Protein AF-A0A937ILA8-F1 (afdb_monomer)

Foldseek 3Di:
DKKWKWWQDPNDIDGPVDIHPDQVVSVVVLVVVLVVCVVVVHHRTDMDIHDDDVPDDDDDDDPPPVPPPDDD

pLDDT: mean 83.81, std 13.25, range [46.59, 95.69]

Mean predicted aligned error: 7.46 Å

Radius of gyration: 14.51 Å; Cα contacts (8 Å, |Δi|>4): 90; chains: 1; bounding box: 36×26×38 Å

Structure (mmCIF, N/CA/C/O backbone):
data_AF-A0A937ILA8-F1
#
_entry.id   AF-A0A937ILA8-F1
#
loop_
_atom_site.group_PDB
_atom_site.id
_atom_site.type_symbol
_atom_site.label_atom_id
_atom_site.label_alt_id
_atom_site.label_comp_id
_atom_site.label_asym_id
_atom_site.label_entity_id
_atom_site.label_seq_id
_atom_site.pdbx_PDB_ins_code
_atom_site.Cartn_x
_atom_site.Cartn_y
_atom_site.Cartn_z
_atom_site.occupancy
_atom_site.B_iso_or_equiv
_atom_site.auth_seq_id
_atom_site.auth_comp_id
_atom_site.auth_asym_id
_atom_site.auth_atom_id
_atom_site.pdbx_PDB_model_num
ATOM 1 N N . MET A 1 1 ? -16.933 2.493 7.957 1.00 82.38 1 MET A N 1
ATOM 2 C CA . MET A 1 1 ? -16.380 2.818 6.629 1.00 82.38 1 MET A CA 1
ATOM 3 C C . MET A 1 1 ? -14.926 2.398 6.660 1.00 82.38 1 MET A C 1
ATOM 5 O O . MET A 1 1 ? -14.304 2.596 7.697 1.00 82.38 1 MET A O 1
ATOM 9 N N . GLU A 1 2 ? -14.435 1.743 5.617 1.00 91.75 2 GLU A N 1
ATOM 10 C CA . GLU A 1 2 ? -13.046 1.270 5.543 1.00 91.75 2 GLU A CA 1
ATOM 11 C C . GLU A 1 2 ? -12.379 1.882 4.313 1.00 91.75 2 GLU A C 1
ATOM 13 O O . GLU A 1 2 ? -13.070 2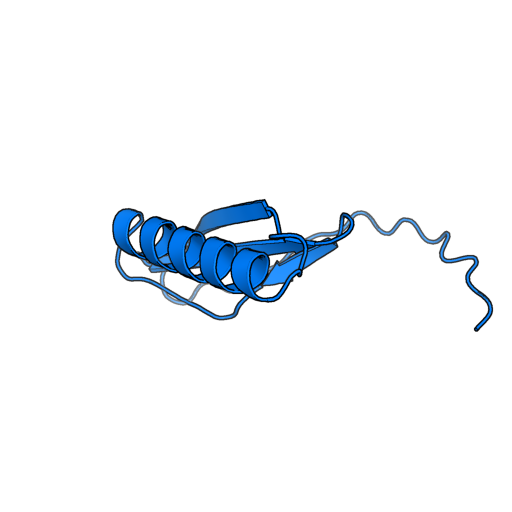.305 3.392 1.00 91.75 2 GLU A O 1
ATOM 18 N N . PHE A 1 3 ? -11.056 1.955 4.304 1.00 93.38 3 PHE A N 1
ATOM 19 C CA . PHE A 1 3 ? -10.267 2.453 3.184 1.00 93.38 3 PHE A CA 1
ATOM 20 C C . PHE A 1 3 ? -9.405 1.317 2.663 1.00 93.38 3 PHE A C 1
ATOM 22 O O . PHE A 1 3 ? -8.633 0.737 3.426 1.00 93.38 3 PHE A O 1
ATOM 29 N N . LEU A 1 4 ? -9.567 0.986 1.388 1.00 92.62 4 LEU A N 1
ATOM 30 C CA . LEU A 1 4 ? -8.766 -0.023 0.713 1.00 92.62 4 LEU A CA 1
ATOM 31 C C . LEU A 1 4 ? -7.587 0.643 0.021 1.00 92.62 4 LEU A C 1
ATOM 33 O O . LEU A 1 4 ? -7.773 1.594 -0.743 1.00 92.62 4 LEU A O 1
ATOM 37 N N . LEU A 1 5 ? -6.397 0.113 0.272 1.00 93.94 5 LEU A N 1
ATOM 38 C CA . LEU A 1 5 ? -5.206 0.496 -0.464 1.00 93.94 5 LEU A CA 1
ATOM 39 C C . LEU A 1 5 ? -5.185 -0.203 -1.826 1.00 93.94 5 LEU A C 1
ATOM 41 O O . LEU A 1 5 ? -5.260 -1.429 -1.919 1.00 93.94 5 LEU A O 1
ATOM 45 N N . ILE A 1 6 ? -5.062 0.593 -2.876 1.00 93.25 6 ILE A N 1
ATOM 46 C CA . ILE A 1 6 ? -4.907 0.143 -4.253 1.00 93.25 6 ILE A CA 1
ATOM 47 C C . ILE A 1 6 ? -3.525 0.540 -4.744 1.00 93.25 6 ILE A C 1
ATOM 49 O O . ILE A 1 6 ? -3.139 1.705 -4.620 1.00 93.25 6 ILE A O 1
ATOM 53 N N . TRP A 1 7 ? -2.823 -0.412 -5.350 1.00 91.88 7 TRP A N 1
ATOM 54 C CA . TRP A 1 7 ? -1.562 -0.168 -6.039 1.00 91.88 7 TRP A CA 1
ATOM 55 C C . TRP A 1 7 ? -1.787 -0.071 -7.543 1.00 91.88 7 TRP A C 1
ATOM 57 O O . TRP A 1 7 ? -2.597 -0.801 -8.109 1.00 91.88 7 TRP A O 1
ATOM 67 N N . VAL A 1 8 ? -1.044 0.814 -8.195 1.00 88.75 8 VAL A N 1
ATOM 68 C CA . VAL A 1 8 ? -0.991 0.930 -9.650 1.00 88.75 8 VAL A CA 1
ATOM 69 C C . VAL A 1 8 ? 0.435 0.634 -10.092 1.00 88.75 8 VAL A C 1
ATOM 71 O O . VAL A 1 8 ? 1.366 1.402 -9.817 1.00 88.75 8 VAL A O 1
ATOM 74 N N . LEU A 1 9 ? 0.603 -0.501 -10.768 1.00 83.31 9 LEU A N 1
ATOM 75 C CA . LEU A 1 9 ? 1.894 -1.020 -11.206 1.00 83.31 9 LEU A CA 1
ATOM 76 C C . LEU A 1 9 ? 1.825 -1.350 -12.697 1.00 83.31 9 LEU A C 1
ATOM 78 O O . LEU A 1 9 ? 0.994 -2.140 -13.124 1.00 83.31 9 LEU A O 1
ATOM 82 N N . GLY A 1 10 ? 2.691 -0.731 -13.503 1.00 77.06 10 GLY A N 1
ATOM 83 C CA . GLY A 1 10 ? 2.775 -1.035 -14.938 1.00 77.06 10 GLY A CA 1
ATOM 84 C C . GLY A 1 10 ? 1.489 -0.768 -15.735 1.00 77.06 10 GLY A C 1
ATOM 85 O O . GLY A 1 10 ? 1.313 -1.346 -16.798 1.00 77.06 10 GLY A O 1
ATOM 86 N N . GLY A 1 11 ? 0.593 0.088 -15.229 1.00 77.94 11 GLY A N 1
ATOM 87 C CA . GLY A 1 11 ? -0.721 0.342 -15.828 1.00 77.94 11 GLY A CA 1
ATOM 88 C C . GLY A 1 11 ? -1.826 -0.616 -15.371 1.00 77.94 11 GLY A C 1
ATOM 89 O O . GLY A 1 11 ? -2.977 -0.402 -15.744 1.00 77.94 11 GLY A O 1
ATOM 90 N N . ASP A 1 12 ? -1.510 -1.616 -14.541 1.00 81.38 12 ASP A N 1
ATOM 91 C CA . ASP A 1 12 ? -2.505 -2.479 -13.903 1.00 81.38 12 ASP A CA 1
ATOM 92 C C . ASP A 1 12 ? -2.860 -1.978 -12.498 1.00 81.38 12 ASP A C 1
ATOM 94 O O . ASP A 1 12 ? -2.064 -1.307 -11.830 1.00 81.38 12 ASP A O 1
ATOM 98 N N . VAL A 1 13 ? -4.077 -2.301 -12.062 1.00 86.69 13 VAL A N 1
ATOM 99 C CA . VAL A 1 13 ? -4.643 -1.889 -10.774 1.00 86.69 13 VAL A CA 1
ATOM 100 C C . VAL A 1 13 ? -4.768 -3.117 -9.883 1.00 86.69 13 VAL A C 1
ATOM 102 O O . VAL A 1 13 ? -5.496 -4.055 -10.201 1.00 86.69 13 VAL A O 1
ATOM 105 N N . ILE A 1 14 ? -4.075 -3.097 -8.749 1.00 86.88 14 ILE A N 1
ATOM 106 C CA . ILE A 1 14 ? -3.947 -4.234 -7.841 1.00 86.88 14 ILE A CA 1
ATOM 107 C C . ILE A 1 14 ? -4.662 -3.905 -6.530 1.00 86.88 14 ILE A C 1
ATOM 109 O O . ILE A 1 14 ? -4.319 -2.942 -5.837 1.00 86.88 14 ILE A O 1
ATOM 113 N N . ASP A 1 15 ? -5.644 -4.734 -6.177 1.00 88.56 15 ASP A N 1
ATOM 114 C CA . ASP A 1 15 ? -6.220 -4.760 -4.833 1.00 88.56 15 ASP A CA 1
ATOM 115 C C . ASP A 1 15 ? -5.183 -5.346 -3.864 1.00 88.56 15 ASP A C 1
ATOM 117 O O . ASP A 1 15 ? -4.818 -6.517 -3.964 1.00 88.56 15 ASP A O 1
ATOM 121 N N . SER A 1 16 ? -4.686 -4.523 -2.937 1.00 85.62 16 SER A N 1
ATOM 122 C CA . SER A 1 16 ? -3.687 -4.961 -1.953 1.00 85.62 16 SER A CA 1
ATOM 123 C C . SER A 1 16 ? -4.252 -5.893 -0.875 1.00 85.62 16 SER A C 1
ATOM 125 O O . SER A 1 16 ? -3.489 -6.480 -0.110 1.00 85.62 16 SER A O 1
ATOM 127 N N . GLY A 1 17 ? -5.579 -5.975 -0.738 1.00 87.19 17 GLY A N 1
ATOM 128 C CA . GLY A 1 17 ? -6.259 -6.621 0.383 1.00 87.19 17 GLY A CA 1
ATO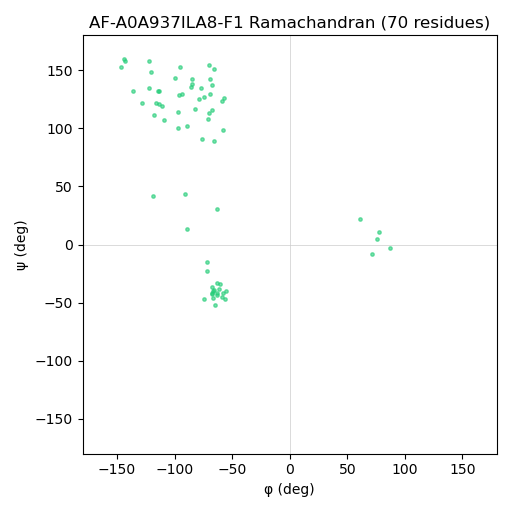M 129 C C . GLY A 1 17 ? -6.154 -5.860 1.713 1.00 87.19 17 GLY A C 1
ATOM 130 O O . GLY A 1 17 ? -6.845 -6.216 2.672 1.00 87.19 17 GLY A O 1
ATOM 131 N N . LEU A 1 18 ? -5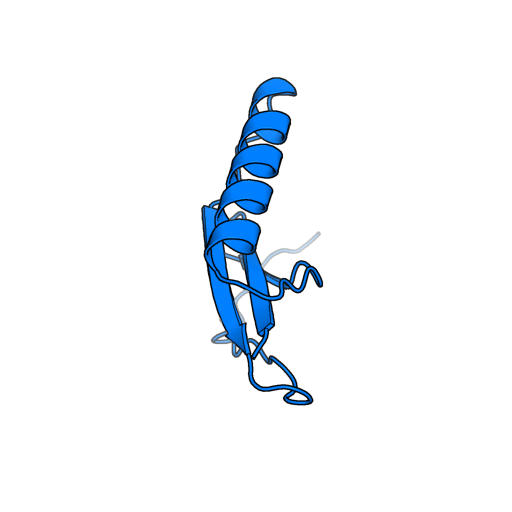.341 -4.799 1.788 1.00 89.81 18 LEU A N 1
ATOM 1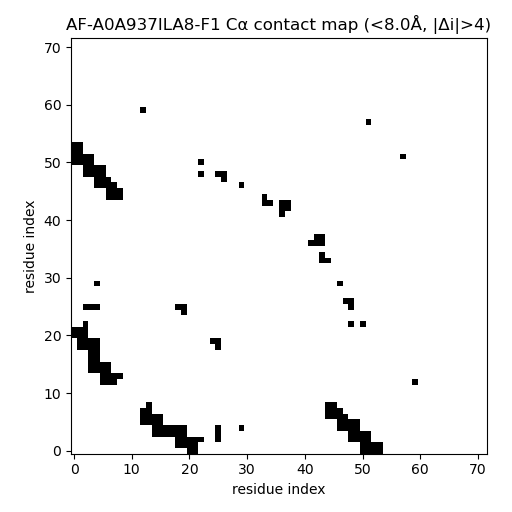32 C CA . LEU A 1 18 ? -5.097 -4.031 3.006 1.00 89.81 18 LEU A CA 1
ATOM 133 C C . LEU A 1 18 ? -6.215 -3.014 3.236 1.00 89.81 18 LEU A C 1
ATOM 135 O O . LEU A 1 18 ? -6.419 -2.080 2.454 1.00 89.81 18 LEU A O 1
ATOM 139 N N . ARG A 1 19 ? -6.941 -3.196 4.343 1.00 91.75 19 ARG A N 1
ATOM 140 C CA . ARG A 1 19 ? -8.077 -2.356 4.740 1.00 91.75 19 ARG A CA 1
ATOM 141 C C . ARG A 1 19 ? -7.770 -1.589 6.016 1.00 91.75 19 ARG A C 1
ATOM 143 O O . ARG A 1 19 ? -7.362 -2.163 7.024 1.00 91.75 19 ARG A O 1
ATOM 150 N N . TYR A 1 20 ? -8.046 -0.292 5.990 1.00 93.38 20 TYR A N 1
ATOM 151 C CA . TYR A 1 20 ? -7.756 0.631 7.080 1.00 93.38 20 TYR A CA 1
ATOM 152 C C . TYR A 1 20 ? -9.027 1.308 7.588 1.00 93.38 20 TYR A C 1
ATOM 154 O O . TYR A 1 20 ? -9.961 1.580 6.839 1.00 93.38 20 TYR A O 1
ATOM 162 N N . LYS A 1 21 ? -9.061 1.626 8.886 1.00 92.50 21 LYS A N 1
ATOM 163 C CA . LYS A 1 21 ? -10.218 2.288 9.515 1.00 92.50 21 LYS A CA 1
ATOM 164 C C . LYS A 1 21 ? -10.367 3.760 9.116 1.00 92.50 21 LYS A C 1
ATOM 166 O O . LYS A 1 21 ? -11.453 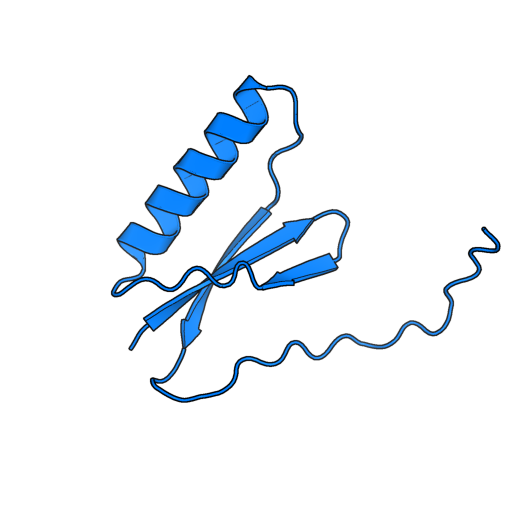4.312 9.243 1.00 92.50 21 LYS A O 1
ATOM 171 N N . ASN A 1 22 ? -9.286 4.404 8.681 1.00 93.31 22 ASN A N 1
ATOM 172 C CA . ASN A 1 22 ? -9.272 5.812 8.304 1.00 93.31 22 ASN A CA 1
ATOM 173 C C . ASN A 1 22 ? -8.340 6.048 7.100 1.00 93.31 22 ASN A C 1
ATOM 175 O O . ASN A 1 22 ? -7.444 5.245 6.827 1.00 93.31 22 ASN A O 1
ATOM 179 N N . ALA A 1 23 ? -8.572 7.153 6.387 1.00 92.75 23 ALA A N 1
ATOM 180 C CA . ALA A 1 23 ? -7.810 7.519 5.195 1.00 92.75 23 ALA A CA 1
ATOM 181 C C . ALA A 1 23 ? -6.350 7.862 5.518 1.00 92.75 23 ALA A C 1
ATOM 183 O O . ALA A 1 23 ? -5.452 7.454 4.791 1.00 92.75 23 ALA A O 1
ATOM 184 N N . ALA A 1 24 ? -6.118 8.570 6.629 1.00 94.31 24 ALA A N 1
ATOM 185 C CA . ALA A 1 24 ? -4.787 9.014 7.038 1.00 94.31 24 ALA A CA 1
ATOM 186 C C . ALA A 1 24 ? -3.824 7.836 7.237 1.00 94.31 24 ALA A C 1
ATOM 188 O O . AL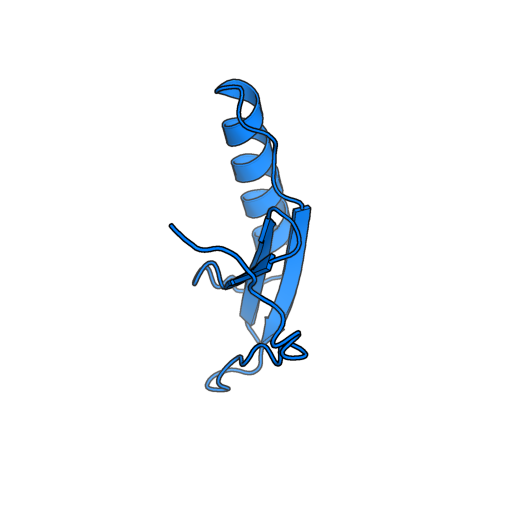A A 1 24 ? -2.715 7.859 6.715 1.00 94.31 24 ALA A O 1
ATOM 189 N N . LYS A 1 25 ? -4.280 6.778 7.917 1.00 95.31 25 LYS A N 1
ATOM 190 C CA . LYS A 1 25 ? -3.509 5.554 8.134 1.00 95.31 25 LYS A CA 1
ATOM 191 C C . LYS A 1 25 ? -3.283 4.799 6.829 1.00 95.31 25 LYS A C 1
ATOM 193 O O . LYS A 1 25 ? -2.176 4.343 6.597 1.00 95.31 25 LYS A O 1
ATOM 198 N N . CYS A 1 26 ? -4.297 4.692 5.967 1.00 95.44 26 CYS A N 1
ATOM 199 C CA . CYS A 1 26 ? -4.107 4.084 4.646 1.00 95.44 26 CYS A CA 1
ATOM 200 C C . CYS A 1 26 ? -2.994 4.797 3.864 1.00 95.44 26 CYS A C 1
ATOM 202 O O . CYS A 1 26 ? -2.090 4.151 3.343 1.00 95.44 26 CYS A O 1
ATOM 204 N N . PHE A 1 27 ? -3.031 6.131 3.841 1.00 95.06 27 PHE A N 1
ATOM 205 C CA . PHE A 1 27 ? -2.055 6.935 3.116 1.00 95.06 27 PHE A CA 1
ATOM 206 C C . PHE A 1 27 ? -0.650 6.835 3.720 1.00 95.06 27 PHE A C 1
ATOM 208 O O . PHE A 1 27 ? 0.308 6.627 2.981 1.00 95.06 27 PHE A O 1
ATOM 215 N N . SER A 1 28 ? -0.512 6.950 5.045 1.00 95.69 28 SER A N 1
ATOM 216 C CA . SER A 1 28 ? 0.799 6.886 5.703 1.00 95.69 28 SER A CA 1
ATOM 217 C C . SER A 1 28 ? 1.468 5.524 5.519 1.00 95.69 28 SER A C 1
ATOM 219 O O . SER A 1 28 ? 2.651 5.459 5.213 1.00 95.69 28 SER A O 1
ATOM 221 N N . GLU A 1 29 ? 0.709 4.436 5.660 1.00 95.06 29 GLU A N 1
ATOM 222 C CA . GLU A 1 29 ? 1.224 3.069 5.502 1.00 95.06 29 GLU A CA 1
ATOM 223 C C . GLU A 1 29 ? 1.628 2.800 4.047 1.00 95.06 29 GLU A C 1
ATOM 225 O O . GLU A 1 29 ? 2.699 2.257 3.787 1.00 95.06 29 GLU A O 1
ATOM 230 N N . ALA A 1 30 ? 0.820 3.256 3.084 1.00 94.31 30 ALA A N 1
ATOM 231 C CA . ALA A 1 30 ? 1.158 3.166 1.667 1.00 94.31 30 ALA A CA 1
ATOM 232 C C . ALA A 1 30 ? 2.414 3.975 1.316 1.00 94.31 30 ALA A C 1
ATOM 234 O O . ALA A 1 30 ? 3.270 3.501 0.571 1.00 94.31 30 ALA A O 1
ATOM 235 N N . GLN A 1 31 ? 2.555 5.178 1.876 1.00 94.38 31 GLN A N 1
ATOM 236 C CA . GLN A 1 31 ? 3.725 6.025 1.664 1.00 94.38 31 GLN A CA 1
ATOM 237 C C . GLN A 1 31 ? 5.000 5.403 2.251 1.00 94.38 31 GLN A C 1
ATOM 239 O O . GLN A 1 31 ? 6.057 5.482 1.619 1.00 94.38 31 GLN A O 1
ATOM 244 N N . ASN A 1 32 ? 4.901 4.771 3.421 1.00 93.44 32 ASN A N 1
ATOM 245 C CA . ASN A 1 32 ? 6.013 4.058 4.047 1.00 93.44 32 ASN A CA 1
ATOM 246 C C . ASN A 1 32 ? 6.431 2.854 3.200 1.00 93.44 32 ASN A C 1
ATOM 248 O O . ASN A 1 32 ? 7.580 2.794 2.774 1.00 93.44 32 ASN A O 1
ATOM 252 N N . ALA A 1 33 ? 5.487 1.984 2.830 1.00 91.69 33 ALA A N 1
ATOM 253 C CA . ALA A 1 33 ? 5.762 0.831 1.971 1.00 91.69 33 ALA A CA 1
ATOM 254 C C . ALA A 1 33 ? 6.364 1.249 0.616 1.00 91.69 33 ALA A C 1
ATOM 256 O O . ALA A 1 33 ? 7.330 0.662 0.133 1.00 91.69 33 ALA A O 1
ATOM 257 N N . ALA A 1 34 ? 5.845 2.321 0.013 1.00 90.31 34 ALA A N 1
ATOM 258 C CA . ALA A 1 34 ? 6.403 2.898 -1.206 1.00 90.31 34 ALA A CA 1
ATOM 259 C C . ALA A 1 34 ? 7.852 3.385 -1.024 1.00 90.31 34 ALA A C 1
ATOM 261 O O . ALA A 1 34 ? 8.639 3.325 -1.969 1.00 90.31 34 ALA A O 1
ATOM 262 N N . THR A 1 35 ? 8.202 3.880 0.161 1.00 92.44 35 THR A N 1
ATOM 263 C CA . THR A 1 35 ? 9.556 4.344 0.489 1.00 92.44 35 THR A CA 1
ATOM 264 C C . THR A 1 35 ? 10.494 3.158 0.688 1.00 92.44 35 THR A C 1
ATOM 266 O O . THR A 1 35 ? 11.529 3.108 0.030 1.00 92.44 35 THR A O 1
ATOM 269 N N . GLU A 1 36 ? 10.078 2.150 1.457 1.00 91.38 36 GLU A N 1
ATOM 270 C CA . GLU A 1 36 ? 10.816 0.892 1.655 1.00 91.38 36 GLU A CA 1
ATOM 271 C C . GLU A 1 36 ? 11.126 0.196 0.318 1.00 91.38 36 GLU A C 1
ATOM 273 O O . GLU A 1 36 ? 12.241 -0.269 0.084 1.00 91.38 36 GLU A O 1
ATOM 278 N N . MET A 1 37 ? 10.177 0.196 -0.626 1.00 88.88 37 MET A N 1
ATOM 279 C CA . MET A 1 37 ? 10.408 -0.334 -1.975 1.00 88.88 37 MET A CA 1
ATOM 280 C C . MET A 1 37 ? 11.508 0.430 -2.727 1.00 88.88 37 MET A C 1
ATOM 282 O O . MET A 1 37 ? 12.307 -0.185 -3.433 1.00 88.88 37 MET A O 1
ATOM 286 N N . ARG A 1 38 ? 11.579 1.759 -2.578 1.00 88.12 38 ARG A N 1
ATOM 287 C CA . ARG A 1 38 ? 12.640 2.564 -3.212 1.00 88.12 38 ARG A CA 1
ATOM 288 C C . ARG A 1 38 ? 14.007 2.256 -2.620 1.00 88.12 38 ARG A C 1
ATOM 290 O O . ARG A 1 38 ? 14.981 2.240 -3.367 1.00 88.12 38 ARG A O 1
ATOM 297 N N . GLU A 1 39 ? 14.079 2.004 -1.317 1.00 91.25 39 GLU A N 1
ATOM 298 C CA . GLU A 1 39 ? 15.335 1.706 -0.619 1.00 91.25 39 GLU A CA 1
ATOM 299 C C . GLU A 1 39 ? 15.991 0.416 -1.124 1.00 91.25 39 GLU A C 1
ATOM 301 O O . GLU A 1 39 ? 17.213 0.348 -1.229 1.00 91.25 39 GLU A O 1
ATOM 306 N N . VAL A 1 40 ? 15.194 -0.574 -1.535 1.00 91.69 40 VAL A N 1
ATOM 307 C CA . VAL A 1 40 ? 15.686 -1.825 -2.144 1.00 91.69 40 VAL A CA 1
ATOM 308 C C . VAL A 1 40 ? 15.838 -1.745 -3.672 1.00 91.69 40 VAL A C 1
ATOM 310 O O . VAL A 1 40 ? 15.988 -2.766 -4.342 1.00 91.69 40 VAL A O 1
ATOM 313 N N . GLY A 1 41 ? 15.789 -0.540 -4.248 1.00 88.12 41 GLY A N 1
ATOM 314 C CA . GLY A 1 41 ? 15.980 -0.305 -5.682 1.00 88.12 41 GLY A CA 1
ATOM 315 C C . GLY A 1 41 ? 14.770 -0.641 -6.559 1.00 88.12 41 GLY A C 1
ATOM 316 O O . GLY A 1 41 ? 14.888 -0.648 -7.786 1.00 88.12 41 GLY A O 1
ATOM 317 N N . LEU A 1 42 ? 13.597 -0.898 -5.971 1.00 86.81 42 LEU A N 1
ATOM 318 C CA . LEU A 1 42 ? 12.366 -1.113 -6.728 1.00 86.81 42 LEU A CA 1
ATOM 319 C C . LEU A 1 42 ? 11.696 0.225 -7.055 1.00 86.81 42 LEU A C 1
ATOM 321 O O . LEU A 1 42 ? 11.641 1.160 -6.252 1.00 86.81 42 LEU A O 1
ATOM 325 N N . LYS A 1 43 ? 11.114 0.315 -8.254 1.00 84.88 43 LYS A N 1
ATOM 326 C CA . LYS A 1 43 ? 10.278 1.460 -8.612 1.00 84.88 43 LYS A CA 1
ATOM 327 C C . LYS A 1 43 ? 9.015 1.432 -7.755 1.00 84.88 43 LYS A C 1
ATOM 329 O O . LYS A 1 43 ? 8.190 0.533 -7.888 1.00 84.88 43 LYS A O 1
ATOM 334 N N . SER A 1 44 ? 8.855 2.451 -6.920 1.00 84.38 44 SER A N 1
ATOM 335 C CA . SER A 1 44 ? 7.660 2.617 -6.096 1.00 84.38 44 SER A CA 1
ATOM 336 C C . SER A 1 44 ? 6.400 2.706 -6.970 1.00 84.38 44 SER A C 1
ATOM 338 O O . SER A 1 44 ? 6.331 3.575 -7.850 1.00 84.38 44 SER A O 1
ATOM 340 N N . PRO A 1 45 ? 5.411 1.823 -6.747 1.00 85.44 45 PRO A N 1
ATOM 341 C CA . PRO A 1 45 ? 4.126 1.897 -7.424 1.00 85.44 45 PRO A CA 1
ATOM 342 C C . PRO A 1 45 ? 3.367 3.156 -7.000 1.00 85.44 45 PRO A C 1
ATOM 344 O O . PRO A 1 45 ? 3.519 3.656 -5.882 1.00 85.44 45 PRO A O 1
ATOM 347 N N . GLN A 1 46 ? 2.532 3.668 -7.904 1.00 91.50 46 GLN A N 1
ATOM 348 C CA . GLN A 1 46 ? 1.542 4.674 -7.529 1.00 91.50 46 GLN A CA 1
ATOM 349 C C . GLN A 1 46 ? 0.473 4.007 -6.663 1.00 91.50 46 GLN A C 1
ATOM 351 O O . GLN A 1 46 ? 0.250 2.800 -6.765 1.00 91.50 46 GLN A O 1
ATOM 356 N N . PHE A 1 47 ? -0.198 4.776 -5.815 1.00 93.56 47 PHE A N 1
ATOM 357 C CA . PHE A 1 47 ? -1.231 4.232 -4.947 1.00 93.56 47 PHE A CA 1
ATOM 358 C C . PHE A 1 47 ? -2.393 5.190 -4.755 1.00 93.56 47 PHE A C 1
ATOM 360 O O . PHE A 1 47 ? -2.273 6.399 -4.956 1.00 93.56 47 PHE A O 1
ATOM 367 N N . THR A 1 48 ? -3.526 4.633 -4.342 1.00 93.31 48 THR A N 1
ATOM 368 C CA . THR A 1 48 ? -4.688 5.401 -3.903 1.00 93.31 48 THR A CA 1
ATOM 369 C C . THR A 1 48 ? -5.435 4.665 -2.795 1.00 93.31 48 THR A C 1
ATOM 371 O O . THR A 1 48 ? -5.398 3.438 -2.709 1.00 93.31 48 THR A O 1
ATOM 374 N N . CYS A 1 49 ? -6.114 5.423 -1.939 1.00 94.06 49 CYS A N 1
ATOM 375 C CA . CYS A 1 49 ? -6.917 4.906 -0.836 1.00 94.06 49 CYS A CA 1
ATOM 376 C C . CYS A 1 49 ? -8.397 5.128 -1.144 1.00 94.06 49 CYS A C 1
ATOM 378 O O . CYS A 1 49 ? -8.888 6.256 -1.081 1.00 94.06 49 CYS A O 1
ATOM 380 N N . ILE A 1 50 ? -9.114 4.054 -1.468 1.00 92.19 50 ILE A N 1
ATOM 381 C CA . ILE A 1 50 ? -10.518 4.125 -1.883 1.00 92.19 50 ILE A CA 1
ATOM 382 C C . ILE A 1 50 ? -11.427 3.852 -0.679 1.00 92.19 50 ILE A C 1
ATOM 384 O O . ILE A 1 50 ? -11.249 2.830 -0.012 1.00 92.19 50 ILE A O 1
ATOM 388 N N . PRO A 1 51 ? -12.422 4.710 -0.384 1.00 92.62 51 PRO A N 1
ATOM 389 C CA . PRO A 1 51 ? -13.411 4.420 0.645 1.00 92.62 51 PRO A CA 1
ATOM 390 C C . PRO A 1 51 ? -14.339 3.282 0.199 1.00 92.62 51 PRO A C 1
ATOM 392 O O . PRO A 1 51 ? -14.934 3.323 -0.877 1.00 92.62 51 PRO A O 1
ATOM 395 N N . ILE A 1 52 ? -14.506 2.279 1.058 1.00 90.50 52 ILE A N 1
ATOM 396 C CA . ILE A 1 52 ? -15.350 1.107 0.829 1.00 90.50 52 ILE A CA 1
ATOM 397 C C . ILE A 1 52 ? -16.411 0.997 1.926 1.00 90.50 52 ILE A C 1
ATOM 399 O O . ILE A 1 52 ? -16.162 1.148 3.130 1.00 90.50 52 ILE A O 1
ATOM 403 N N . GLY A 1 53 ? -17.642 0.727 1.489 1.00 86.94 53 GLY A N 1
ATOM 404 C CA . GLY A 1 53 ? -18.752 0.401 2.376 1.00 86.94 53 GLY A CA 1
ATOM 405 C C . GLY A 1 53 ? -18.535 -0.951 3.059 1.00 86.94 53 GLY A C 1
ATOM 406 O O . GLY A 1 53 ? -18.148 -1.925 2.420 1.00 86.94 53 GLY A O 1
ATOM 407 N N . LYS A 1 54 ? -18.822 -1.037 4.361 1.00 78.00 54 LYS A N 1
ATOM 408 C CA . LYS A 1 54 ? -18.666 -2.281 5.131 1.00 78.00 54 LYS A CA 1
ATOM 409 C C . LYS A 1 54 ? -19.494 -3.405 4.488 1.00 78.00 54 LYS A C 1
ATOM 411 O O . LYS A 1 54 ? -20.687 -3.230 4.256 1.00 78.00 54 LYS A O 1
ATOM 416 N N . GLY A 1 55 ? -18.857 -4.538 4.183 1.00 75.00 55 GLY A N 1
ATOM 417 C CA . GLY A 1 55 ? -19.509 -5.695 3.552 1.00 75.00 55 GLY A CA 1
ATOM 418 C C . GLY A 1 55 ? -19.802 -5.550 2.052 1.00 75.00 55 GLY A C 1
ATOM 419 O O . GLY A 1 55 ? -20.419 -6.439 1.467 1.00 75.00 55 GLY A O 1
ATOM 420 N N . LYS A 1 56 ? -19.370 -4.461 1.402 1.00 82.12 56 LYS A N 1
ATOM 421 C CA . LYS A 1 56 ? -19.458 -4.323 -0.056 1.00 82.12 56 LYS A CA 1
ATOM 422 C C . LYS A 1 56 ? -18.239 -4.970 -0.709 1.00 82.12 56 LYS A C 1
ATOM 424 O O . LYS A 1 56 ? -17.111 -4.773 -0.267 1.00 82.12 56 LYS A O 1
ATOM 429 N N . LYS A 1 57 ? -18.474 -5.741 -1.774 1.00 80.12 57 LYS A N 1
ATOM 430 C CA . LYS A 1 57 ? -17.396 -6.273 -2.611 1.00 80.12 57 LYS A CA 1
ATOM 431 C C . LYS A 1 57 ? -16.833 -5.142 -3.467 1.00 80.12 57 LYS A C 1
ATOM 433 O O . LYS A 1 57 ? -17.591 -4.467 -4.160 1.00 80.12 57 LYS A O 1
ATOM 438 N N . PHE A 1 58 ? -15.520 -4.960 -3.410 1.00 84.25 58 PHE A N 1
ATOM 439 C CA . PHE A 1 58 ? -14.790 -4.143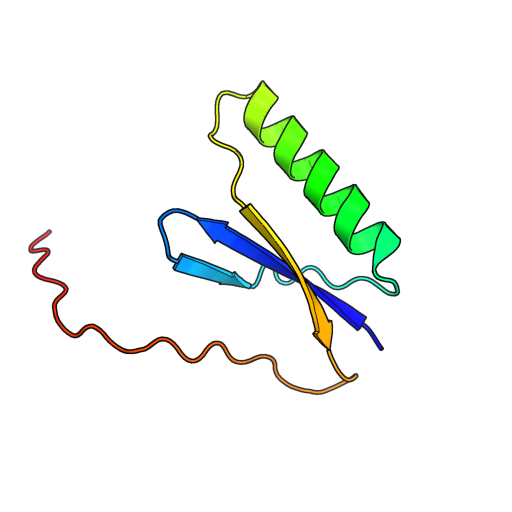 -4.368 1.00 84.25 58 PHE A CA 1
ATOM 440 C C . PHE A 1 58 ? -14.629 -4.938 -5.664 1.00 84.25 58 PHE A C 1
ATOM 442 O O . PHE A 1 58 ? -14.325 -6.129 -5.615 1.00 84.25 58 PHE A O 1
ATOM 449 N N . GLN A 1 59 ? -14.881 -4.308 -6.807 1.00 83.31 59 GLN A N 1
ATOM 450 C CA . GLN A 1 59 ? -14.670 -4.913 -8.119 1.00 83.31 59 GLN A CA 1
ATOM 451 C C . GLN A 1 59 ? -13.998 -3.886 -9.021 1.00 83.31 59 GLN A C 1
ATOM 453 O O . GLN A 1 59 ? -14.438 -2.738 -9.093 1.00 83.31 59 GLN A O 1
ATOM 458 N N . ILE A 1 60 ? -12.937 -4.311 -9.699 1.00 79.00 60 ILE A N 1
ATOM 459 C CA . ILE A 1 60 ? -12.228 -3.500 -10.684 1.00 79.00 60 ILE A CA 1
ATOM 460 C C . ILE A 1 60 ? -12.768 -3.891 -12.055 1.00 79.00 60 ILE A C 1
ATOM 462 O O . ILE A 1 60 ? -12.572 -5.016 -12.509 1.00 79.00 60 ILE A O 1
ATOM 466 N N . TYR A 1 61 ? -13.437 -2.955 -12.721 1.00 80.44 61 TYR A N 1
ATOM 467 C CA . TYR A 1 61 ? -13.851 -3.128 -14.108 1.00 80.44 61 TYR A CA 1
ATOM 468 C C . TYR A 1 61 ? -12.733 -2.627 -15.009 1.00 80.44 61 TYR A C 1
ATOM 470 O O . TYR A 1 61 ? -12.543 -1.422 -15.180 1.00 80.44 61 TYR A O 1
ATOM 478 N N . ARG A 1 62 ? -11.967 -3.559 -15.570 1.00 71.38 62 ARG A N 1
ATOM 479 C CA . ARG A 1 62 ? -10.983 -3.236 -16.599 1.00 71.38 62 ARG A CA 1
ATOM 480 C C . ARG A 1 62 ? -11.697 -3.206 -17.941 1.00 71.38 62 ARG A C 1
ATOM 482 O O . ARG A 1 62 ? -12.532 -4.060 -18.226 1.00 71.38 62 ARG A O 1
ATOM 489 N N . LYS A 1 63 ? -11.373 -2.220 -18.772 1.00 68.81 63 LYS A N 1
ATOM 490 C CA . LYS A 1 63 ? -11.755 -2.271 -20.181 1.00 68.81 63 LYS A CA 1
ATOM 491 C C . LYS A 1 63 ? -10.875 -3.358 -20.791 1.00 68.81 63 LYS A C 1
ATOM 493 O O . LYS A 1 63 ? -9.667 -3.157 -20.867 1.00 68.81 63 LYS A O 1
ATOM 498 N N . ASP A 1 64 ? -11.445 -4.510 -21.135 1.00 57.03 64 ASP A N 1
ATOM 499 C CA . ASP A 1 64 ? -10.704 -5.572 -21.815 1.00 57.03 64 ASP A CA 1
ATOM 500 C C . ASP A 1 64 ? -10.145 -5.011 -23.126 1.00 57.03 64 ASP A C 1
ATOM 502 O O . ASP A 1 64 ? -10.843 -4.912 -24.136 1.00 57.03 64 ASP A O 1
ATOM 506 N N . SER A 1 65 ? -8.874 -4.614 -23.138 1.00 56.94 65 SER A N 1
ATOM 507 C CA . SER A 1 65 ? -8.127 -4.568 -24.383 1.00 56.94 65 SER A CA 1
ATOM 508 C C . SER A 1 65 ? -7.768 -6.013 -24.696 1.00 56.94 65 SER A C 1
ATOM 510 O O . SER A 1 65 ? -6.730 -6.508 -24.259 1.00 56.94 65 SER A O 1
ATOM 512 N N . SER A 1 66 ? -8.637 -6.695 -25.440 1.00 52.25 66 SER A N 1
ATOM 513 C CA . SER A 1 66 ? -8.461 -8.052 -25.979 1.00 52.25 66 SER A CA 1
ATOM 514 C C . SER A 1 66 ? -7.292 -8.189 -26.975 1.00 52.25 66 SER A C 1
ATOM 516 O O . SER A 1 66 ? -7.319 -9.020 -27.875 1.00 52.25 66 SER A O 1
ATOM 518 N N . ASN A 1 67 ? -6.237 -7.393 -26.816 1.00 53.38 67 ASN A N 1
ATOM 519 C CA . ASN A 1 67 ? -5.032 -7.392 -27.634 1.00 53.38 67 ASN A CA 1
ATOM 520 C C . ASN A 1 67 ? -3.791 -7.732 -26.796 1.00 53.38 67 ASN A C 1
ATOM 522 O O . ASN A 1 67 ? -2.723 -7.156 -26.996 1.00 53.38 67 ASN A O 1
ATOM 526 N N . SER A 1 68 ? -3.898 -8.709 -25.888 1.00 54.53 68 SER A N 1
ATOM 527 C CA . SER A 1 68 ? -2.703 -9.453 -25.483 1.00 54.53 68 SER A CA 1
ATOM 528 C C . SER A 1 68 ? -2.206 -10.242 -26.701 1.00 54.53 68 SER A C 1
ATOM 530 O O . SER A 1 68 ? -2.637 -11.361 -26.960 1.00 54.53 68 SER A O 1
ATOM 532 N N . ARG A 1 69 ? -1.336 -9.617 -27.502 1.00 55.84 69 ARG A N 1
ATOM 533 C CA . ARG A 1 69 ? -0.488 -10.281 -28.506 1.00 55.84 69 ARG A CA 1
ATOM 534 C C . ARG A 1 69 ? 0.848 -10.676 -27.883 1.00 55.84 69 ARG A C 1
ATOM 536 O O . ARG A 1 69 ? 1.896 -10.444 -28.478 1.00 55.84 69 ARG A O 1
ATOM 543 N N . PHE A 1 70 ? 0.819 -11.226 -26.678 1.00 47.47 70 PHE A N 1
ATOM 544 C CA . PHE A 1 70 ? 2.003 -11.853 -26.119 1.00 47.47 70 PHE A CA 1
ATOM 545 C C . PHE A 1 70 ? 1.897 -13.361 -26.385 1.00 47.47 70 PHE A C 1
ATOM 547 O O . PHE A 1 70 ? 1.122 -14.039 -25.710 1.00 47.47 70 PHE A O 1
ATOM 554 N N . PRO A 1 71 ? 2.576 -13.907 -27.415 1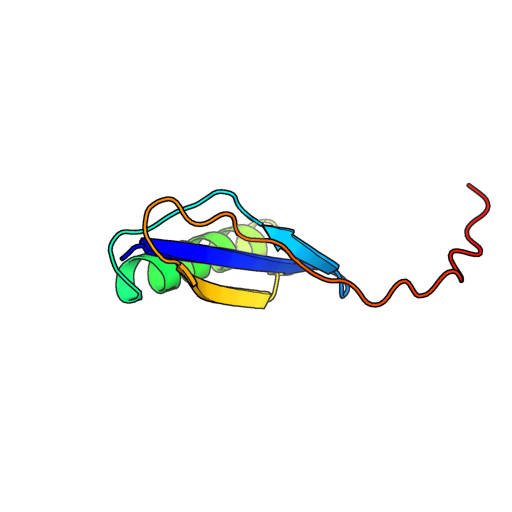.00 46.59 71 PRO A N 1
ATOM 555 C CA . PRO A 1 71 ? 3.019 -15.285 -27.312 1.00 46.59 71 PRO A CA 1
ATOM 556 C C . PRO A 1 71 ? 4.129 -15.290 -26.246 1.00 46.59 71 PRO A C 1
ATOM 558 O O . PRO A 1 71 ? 4.902 -14.339 -26.214 1.00 46.59 71 PRO A O 1
ATOM 561 N N . PHE A 1 72 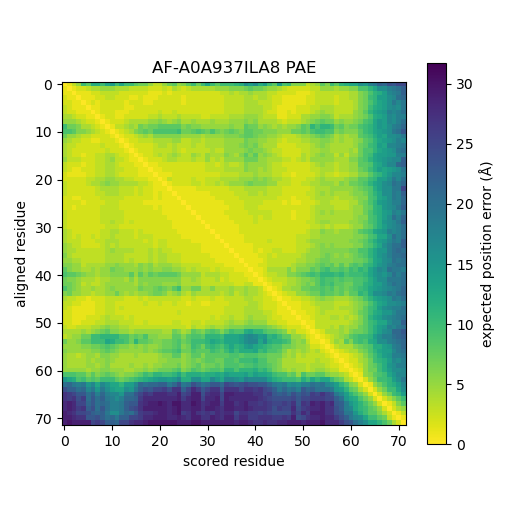? 4.207 -16.331 -25.414 1.00 48.84 72 PHE A N 1
ATOM 562 C CA . PHE A 1 72 ? 5.136 -16.515 -24.273 1.00 48.84 72 PHE A CA 1
ATOM 563 C C . PHE A 1 72 ? 4.697 -15.875 -22.944 1.00 48.84 72 PHE A C 1
ATOM 565 O O . PHE A 1 72 ? 5.021 -14.703 -22.670 1.00 48.84 72 PHE A O 1
#

Nearest PDB structures (foldseek):
  4v6u-assembly1_Bl  TM=3.877E-01  e=2.651E+00  Pyrococcus furiosus DSM 3638

Sequence (72 aa):
MEFLLIWVLGGDVIDSGLRYKNAAKCFSEAQNAATEMREVGLKSPQFTCIPIGKGKKFQIYRKDSSNSRFPF

Solvent-accessible surface area (backbone atoms only — not comparable to full-atom values): 4528 Å² total; per-residue (Å²): 103,34,18,37,39,33,39,38,51,99,89,42,81,40,82,65,83,49,72,26,80,41,63,68,60,37,49,53,52,51,52,47,54,33,46,58,35,42,76,75,72,41,84,53,57,49,72,49,69,45,82,39,60,80,93,59,83,85,79,86,86,72,83,81,72,88,71,79,82,67,82,132

Secondary structure (DSSP, 8-state):
-EEEEEEEETTEEEEEEEEESSHHHHHHHHHHHHHHHHHTTPPPPEEEEEEE-TTPPP--------------